Protein AF-C5MAP1-F1 (afdb_monomer)

pLDDT: mean 76.29, std 10.44, range [42.91, 92.12]

Mean predicted aligned error: 13.18 Å

Radius of gyration: 24.44 Å; Cα contacts (8 Å, |Δi|>4): 54; chains: 1; bounding box: 46×38×82 Å

Secondary structure (DSSP, 8-state):
--------THHHHHHHHHHHHHHHHHHHHTTTTHHHHTTSHHHHHHHHHHHHHHHHHHHTSTTGGGT-HHHHHHHHHHHHHHHHHHHHHHHHTTT-HHHHHHHHHHHHHHHHIIIIIHHHHHHHHHHHHHHHHHHHHHHHHHTT-

Sequence (145 aa):
MLQKKKVSFWGCRTQIALVIIHSVNFTILEGKYYSSEAAEPYFYWGIVATIAGGLIWLQAMLFFRRRWYEMFLFIHIVMAAIYFVDTWIHIDDLGTLKDQLLLSLVVILLWLMKYVISPGITLLTQITRESISMNNCKSELDDST

Solvent-accessible surface area (backbone atoms only — not comparable to full-atom values): 8113 Å² total; per-residue (Å²): 134,84,81,77,79,76,73,79,64,56,67,66,52,50,53,50,54,51,52,52,52,50,56,52,51,53,54,62,73,34,59,91,48,39,82,64,49,53,69,36,66,46,47,40,29,46,51,52,21,52,52,36,50,50,48,51,52,61,56,66,37,78,71,52,52,75,81,41,48,68,66,44,52,54,53,47,53,53,41,49,52,48,28,52,50,25,50,48,56,31,44,58,77,72,68,52,69,70,58,55,53,52,52,49,52,50,51,51,50,54,48,48,49,55,68,54,50,49,57,52,53,52,51,54,56,49,55,55,51,52,54,51,54,54,52,53,56,50,53,58,53,66,78,73,110

Organism: Candida tropicalis (strain ATCC MYA-3404 / T1) (NCBI:txid294747)

Foldseek 3Di:
DDDPPPPPCPVLVVVLVVLVVVLVVVCVVCVPVCVVVCPDLLNVLSVLLNVLSVVLVVLPPPVNCPPPVVVSVVSNVVSVVSSVVSVVSNCVVVPPPVVSVVVVVVVVVVVCCCVPVVVVVVVVVVVVVVVVVVVVVVVVVVVVD

Structure (mmCIF, N/CA/C/O backbone):
data_AF-C5MAP1-F1
#
_entry.id   AF-C5MAP1-F1
#
loop_
_atom_site.group_PDB
_atom_site.id
_atom_site.type_symbol
_atom_site.label_atom_id
_atom_site.label_alt_id
_atom_site.label_comp_id
_atom_site.label_asym_id
_atom_site.label_entity_id
_atom_site.label_seq_id
_atom_site.pdbx_PDB_ins_code
_atom_site.Cartn_x
_atom_site.Cartn_y
_atom_site.Cartn_z
_atom_site.occupancy
_atom_site.B_iso_or_equiv
_atom_site.auth_seq_id
_atom_site.auth_comp_id
_atom_site.auth_asym_id
_atom_site.auth_atom_id
_atom_site.pdbx_PDB_model_num
ATOM 1 N N . MET A 1 1 ? -13.488 22.401 23.106 1.00 42.91 1 MET A N 1
ATOM 2 C CA . MET A 1 1 ? -12.672 22.803 21.938 1.00 42.91 1 MET A CA 1
ATOM 3 C C . MET A 1 1 ? -11.785 21.624 21.551 1.00 42.91 1 MET A C 1
ATOM 5 O O . MET A 1 1 ? -10.839 21.314 22.260 1.00 42.91 1 MET A O 1
ATOM 9 N N . LEU A 1 2 ? -12.195 20.868 20.530 1.00 51.59 2 LEU A N 1
ATOM 10 C CA . LEU A 1 2 ? -11.633 19.556 20.194 1.00 51.59 2 LEU A CA 1
ATOM 11 C C . LEU A 1 2 ? -10.215 19.694 19.620 1.00 51.59 2 LEU A C 1
ATOM 13 O O . LEU A 1 2 ? -10.016 20.324 18.581 1.00 51.59 2 LEU A O 1
ATOM 17 N N . GLN A 1 3 ? -9.243 19.081 20.295 1.00 47.91 3 GLN A N 1
ATOM 18 C CA . GLN A 1 3 ? -7.865 18.933 19.834 1.00 47.91 3 GLN A CA 1
ATOM 19 C C . GLN A 1 3 ? -7.854 18.117 18.532 1.00 47.91 3 GLN A C 1
ATOM 21 O O . GLN A 1 3 ? -7.895 16.886 18.548 1.00 47.91 3 GLN A O 1
ATOM 26 N N . LYS A 1 4 ? -7.817 18.804 17.383 1.00 49.38 4 LYS A N 1
ATOM 27 C CA . LYS A 1 4 ? -7.536 18.186 16.083 1.00 49.38 4 LYS A CA 1
ATOM 28 C C . LYS A 1 4 ? -6.109 17.639 16.131 1.00 49.38 4 LYS A C 1
ATOM 30 O O . LYS A 1 4 ? -5.166 18.359 15.810 1.00 49.38 4 LYS A O 1
ATOM 35 N N . LYS A 1 5 ? -5.940 16.370 16.515 1.00 51.34 5 LYS A N 1
ATOM 36 C CA . LYS A 1 5 ? -4.699 15.628 16.262 1.00 51.34 5 LYS A CA 1
ATOM 37 C C . LYS A 1 5 ? -4.452 15.664 14.750 1.00 51.34 5 LYS A C 1
ATOM 39 O O . LYS A 1 5 ? -5.069 14.914 13.997 1.00 51.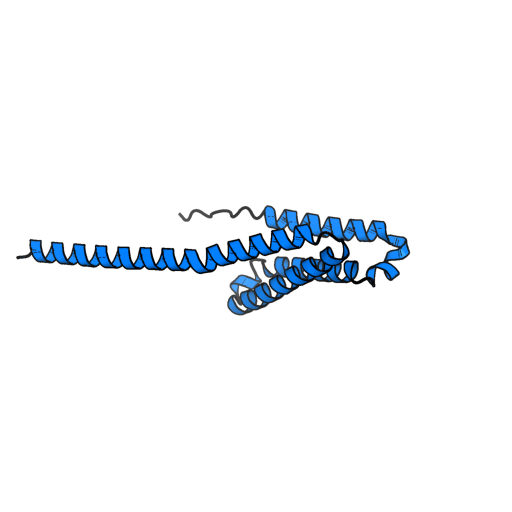34 5 LYS A O 1
ATOM 44 N N . LYS A 1 6 ? -3.584 16.572 14.291 1.00 52.16 6 LYS A N 1
ATOM 45 C CA . LYS A 1 6 ? -3.008 16.531 12.944 1.00 52.16 6 LYS A CA 1
ATOM 46 C C . LYS A 1 6 ? -2.149 15.272 12.889 1.00 52.16 6 LYS A C 1
ATOM 48 O O . LYS A 1 6 ? -0.990 15.291 13.286 1.00 52.16 6 LYS A O 1
ATOM 53 N N . VAL A 1 7 ? -2.735 14.166 12.443 1.00 58.50 7 VAL A N 1
ATOM 54 C CA . VAL A 1 7 ? -1.959 13.002 12.017 1.00 58.50 7 VAL A CA 1
ATOM 55 C C . VAL A 1 7 ? -1.028 13.485 10.908 1.00 58.50 7 VAL A C 1
ATOM 57 O O . VAL A 1 7 ? -1.471 13.983 9.873 1.00 58.50 7 VAL A O 1
ATOM 60 N N . SER A 1 8 ? 0.270 13.418 11.186 1.00 55.56 8 SER A N 1
ATOM 61 C CA . SER A 1 8 ? 1.353 13.751 10.270 1.00 55.56 8 SER A CA 1
ATOM 62 C C . SER A 1 8 ? 1.281 12.804 9.066 1.00 55.56 8 SER A C 1
ATOM 64 O O . SER A 1 8 ? 1.788 11.691 9.098 1.00 55.56 8 SER A O 1
ATOM 66 N N . PHE A 1 9 ? 0.609 13.231 7.995 1.00 61.41 9 PHE A N 1
ATOM 67 C CA . PHE A 1 9 ? 0.432 12.466 6.749 1.00 61.41 9 PHE A CA 1
ATOM 68 C C . PHE A 1 9 ? 1.728 12.384 5.910 1.00 61.41 9 PHE A C 1
ATOM 70 O O . PHE A 1 9 ? 1.689 12.109 4.715 1.00 61.41 9 PHE A O 1
ATOM 77 N N . TRP A 1 10 ? 2.885 12.688 6.502 1.00 65.44 10 TRP A N 1
ATOM 78 C CA . TRP A 1 10 ? 4.152 12.835 5.789 1.00 65.44 10 TRP A CA 1
ATOM 79 C C . TRP A 1 10 ? 4.685 11.493 5.285 1.00 65.44 10 TRP A C 1
ATOM 81 O O . TRP A 1 10 ? 5.074 11.418 4.125 1.00 65.44 10 TRP A O 1
ATOM 91 N N . GLY A 1 11 ? 4.578 10.426 6.085 1.00 67.56 11 GLY A N 1
ATOM 92 C CA . GLY A 1 11 ? 5.038 9.086 5.694 1.00 67.56 11 GLY A CA 1
ATOM 93 C C . GLY A 1 11 ? 4.343 8.530 4.444 1.00 67.56 11 GLY A C 1
ATOM 94 O O . GLY A 1 11 ? 4.984 7.951 3.575 1.00 67.56 11 GLY A O 1
ATOM 95 N N . CYS A 1 12 ? 3.038 8.773 4.286 1.00 69.25 12 CYS A N 1
ATOM 96 C CA . CYS A 1 12 ? 2.317 8.322 3.091 1.00 69.25 12 CYS A CA 1
ATOM 97 C C . CYS A 1 12 ? 2.715 9.116 1.836 1.00 69.25 12 CYS A C 1
ATOM 99 O O . CYS A 1 12 ? 2.724 8.567 0.739 1.00 69.25 12 CYS A O 1
ATOM 101 N N . ARG A 1 13 ? 3.051 10.408 1.981 1.00 72.62 13 ARG A N 1
ATOM 102 C CA . ARG A 1 13 ? 3.502 11.251 0.858 1.00 72.62 13 ARG A CA 1
ATOM 103 C C . ARG A 1 13 ? 4.896 10.850 0.390 1.00 72.62 13 ARG A C 1
ATOM 105 O O . ARG A 1 13 ? 5.130 10.793 -0.813 1.00 72.62 13 ARG A O 1
ATOM 112 N N . THR A 1 14 ? 5.799 10.563 1.328 1.00 82.12 14 THR A N 1
ATOM 113 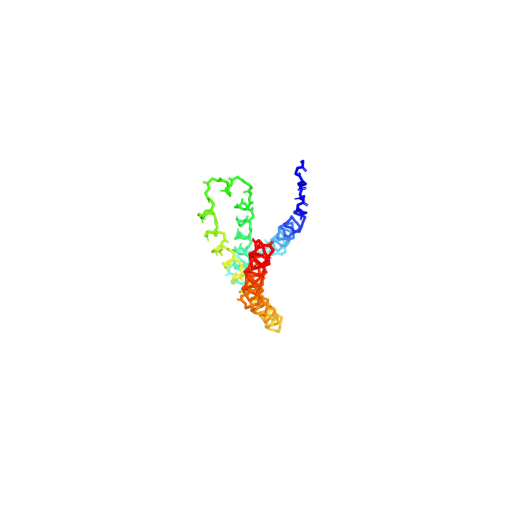C CA . THR A 1 14 ? 7.165 10.132 1.008 1.00 82.12 14 THR A CA 1
ATOM 114 C C . THR A 1 14 ? 7.170 8.780 0.314 1.00 82.12 14 THR A C 1
ATOM 116 O O . THR A 1 14 ? 7.883 8.630 -0.670 1.00 82.12 14 THR A O 1
ATOM 119 N N . GLN A 1 15 ? 6.324 7.839 0.750 1.00 80.62 15 GLN A N 1
ATOM 120 C CA . GLN A 1 15 ? 6.224 6.522 0.119 1.00 80.62 15 GLN A CA 1
ATOM 121 C C . GLN A 1 15 ? 5.859 6.628 -1.367 1.00 80.62 15 GLN A C 1
ATOM 123 O O . GLN A 1 15 ? 6.477 5.988 -2.209 1.00 80.62 15 GLN A O 1
ATOM 128 N N . ILE A 1 16 ? 4.897 7.486 -1.703 1.00 79.31 16 ILE A N 1
ATOM 129 C CA . ILE A 1 16 ? 4.435 7.656 -3.087 1.00 79.31 16 ILE A CA 1
ATOM 130 C C . ILE A 1 16 ? 5.468 8.369 -3.941 1.00 79.31 16 ILE A C 1
ATOM 132 O O . ILE A 1 16 ? 5.693 7.966 -5.076 1.00 79.31 16 ILE A O 1
ATOM 136 N N . ALA A 1 17 ? 6.118 9.400 -3.399 1.00 83.00 17 ALA A N 1
ATOM 137 C CA . ALA A 1 17 ? 7.202 10.070 -4.107 1.00 83.00 17 ALA A CA 1
ATOM 138 C C . ALA A 1 17 ? 8.315 9.074 -4.472 1.00 83.00 17 ALA A C 1
ATOM 140 O O . ALA A 1 17 ? 8.806 9.090 -5.596 1.00 83.00 17 ALA A O 1
ATOM 141 N N . LEU A 1 18 ? 8.660 8.172 -3.550 1.00 85.00 18 LEU A N 1
ATOM 142 C CA . LEU A 1 18 ? 9.701 7.167 -3.747 1.00 85.00 18 LEU A CA 1
ATOM 143 C C . LEU A 1 18 ? 9.301 6.122 -4.798 1.00 85.00 18 LEU A C 1
ATOM 145 O O . LEU A 1 18 ? 10.101 5.822 -5.677 1.00 85.00 18 LEU A O 1
ATOM 149 N N . VAL A 1 19 ? 8.052 5.644 -4.761 1.00 82.75 19 VAL A N 1
ATOM 150 C CA . VAL A 1 19 ? 7.509 4.715 -5.768 1.00 82.75 19 VAL A CA 1
ATOM 151 C C . VAL A 1 19 ? 7.484 5.354 -7.161 1.00 82.75 19 VAL A C 1
ATOM 153 O O . VAL A 1 19 ? 7.941 4.738 -8.115 1.00 82.75 19 VAL A O 1
ATOM 156 N N . ILE A 1 20 ? 7.044 6.612 -7.287 1.00 82.56 20 ILE A N 1
ATOM 157 C CA . ILE A 1 20 ? 7.036 7.325 -8.578 1.00 82.56 20 ILE A CA 1
ATOM 158 C C . ILE A 1 20 ? 8.458 7.485 -9.123 1.00 82.56 20 ILE A C 1
ATOM 160 O O . ILE A 1 20 ? 8.704 7.207 -10.295 1.00 82.56 20 ILE A O 1
ATOM 164 N N . ILE A 1 21 ? 9.402 7.921 -8.282 1.00 85.69 21 ILE A N 1
ATOM 165 C CA . ILE A 1 21 ? 10.805 8.083 -8.685 1.00 85.69 21 ILE A CA 1
ATOM 166 C C . ILE A 1 21 ? 11.396 6.736 -9.112 1.00 85.69 21 ILE A C 1
ATOM 168 O O . ILE A 1 21 ? 12.096 6.679 -10.120 1.00 85.69 21 ILE A O 1
ATOM 172 N N . HIS A 1 22 ? 11.083 5.655 -8.396 1.00 84.62 22 HIS A N 1
ATOM 173 C CA . HIS A 1 22 ? 11.515 4.304 -8.741 1.00 84.62 22 HIS A CA 1
ATOM 174 C C . HIS A 1 22 ? 10.988 3.869 -10.118 1.00 84.62 22 HIS A C 1
ATOM 176 O O . HIS A 1 22 ? 11.782 3.458 -10.965 1.00 84.62 22 HIS A O 1
ATOM 182 N N . SER A 1 23 ? 9.690 4.053 -10.390 1.00 80.25 23 SER A N 1
ATOM 183 C CA . SER A 1 23 ? 9.096 3.728 -11.695 1.00 80.25 23 SER A CA 1
ATOM 184 C C . SER A 1 23 ? 9.696 4.554 -12.838 1.00 80.25 23 SER A C 1
ATOM 186 O O . SER A 1 23 ? 9.968 4.022 -13.915 1.00 80.25 23 SER A O 1
ATOM 188 N N . VAL A 1 24 ? 9.937 5.852 -12.621 1.00 81.81 24 VAL A N 1
ATOM 189 C CA . VAL A 1 24 ? 10.546 6.733 -13.634 1.00 81.81 24 VAL A CA 1
ATOM 190 C C . VAL A 1 24 ? 12.001 6.343 -13.898 1.00 81.81 24 VAL A C 1
ATOM 192 O O . VAL A 1 24 ? 12.408 6.284 -15.055 1.00 81.81 24 VAL A O 1
ATOM 195 N N . ASN A 1 25 ? 12.774 6.035 -12.855 1.00 81.75 25 ASN A N 1
ATOM 196 C CA . ASN A 1 25 ? 14.177 5.650 -12.993 1.00 81.75 25 ASN A CA 1
ATOM 197 C C . ASN A 1 25 ? 14.334 4.357 -13.805 1.00 81.75 25 ASN A C 1
ATOM 199 O O . ASN A 1 25 ? 15.149 4.316 -14.721 1.00 81.75 25 ASN A O 1
ATOM 203 N N . PHE A 1 26 ? 13.504 3.344 -13.535 1.00 71.38 26 PHE A N 1
ATOM 204 C CA . PHE A 1 26 ? 13.482 2.105 -14.322 1.00 71.38 26 PHE A CA 1
ATOM 205 C C . PHE A 1 26 ? 13.014 2.327 -15.765 1.00 71.38 26 PHE A C 1
ATOM 207 O O . PHE A 1 26 ? 13.571 1.750 -16.690 1.00 71.38 26 PHE A O 1
ATOM 214 N N . THR A 1 27 ? 12.057 3.231 -15.991 1.00 73.00 27 THR A N 1
ATOM 215 C CA . THR A 1 27 ? 11.619 3.584 -17.355 1.00 73.00 27 THR A CA 1
ATOM 216 C C . THR A 1 27 ? 12.734 4.260 -18.167 1.00 73.00 27 THR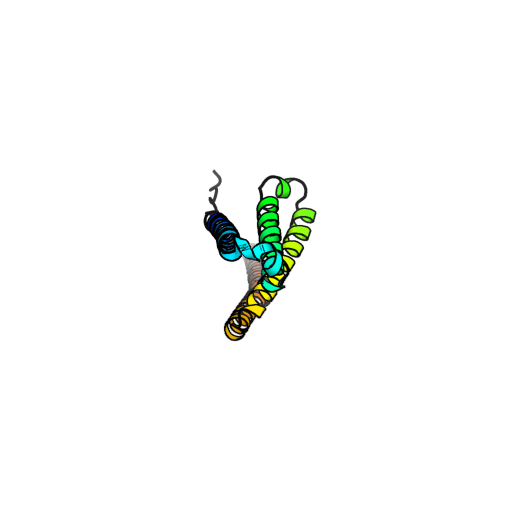 A C 1
ATOM 218 O O . THR A 1 27 ? 12.829 4.056 -19.375 1.00 73.00 27 THR A O 1
ATOM 221 N N . ILE A 1 28 ? 13.591 5.060 -17.521 1.00 77.31 28 ILE A N 1
ATOM 222 C CA . ILE A 1 28 ? 14.733 5.722 -18.172 1.00 77.31 28 ILE A CA 1
ATOM 223 C C . ILE A 1 28 ? 15.899 4.746 -18.384 1.00 77.31 28 ILE A C 1
ATOM 225 O O . ILE A 1 28 ? 16.511 4.773 -19.452 1.00 77.31 28 ILE A O 1
ATOM 229 N N . LEU A 1 29 ? 16.197 3.896 -17.394 1.00 73.88 29 LEU A N 1
ATOM 230 C CA . LEU A 1 29 ? 17.254 2.880 -17.465 1.00 73.88 29 LEU A CA 1
ATOM 231 C C . LEU A 1 29 ? 16.999 1.878 -18.592 1.00 73.88 29 LEU A C 1
ATOM 233 O O . LEU A 1 29 ? 17.870 1.698 -19.443 1.00 73.88 29 LEU A O 1
ATOM 237 N N . GLU A 1 30 ? 15.784 1.336 -18.671 1.00 67.12 30 GLU A N 1
ATOM 238 C CA . GLU A 1 30 ? 15.449 0.327 -19.678 1.00 67.12 30 GLU A CA 1
ATOM 239 C C . GLU A 1 30 ? 15.084 0.912 -21.041 1.00 67.12 30 GLU A C 1
ATOM 241 O O . GLU A 1 30 ? 14.741 0.172 -21.953 1.00 67.12 30 GLU A O 1
ATOM 246 N N . GLY A 1 31 ? 15.184 2.228 -21.251 1.00 65.50 31 GLY A N 1
ATOM 247 C CA . GLY A 1 31 ? 14.548 2.953 -22.361 1.00 65.50 31 GLY A CA 1
ATOM 248 C C . GLY A 1 31 ? 14.676 2.369 -23.783 1.00 65.50 31 GLY A C 1
ATOM 249 O O . GLY A 1 31 ? 13.796 2.615 -24.604 1.00 65.50 31 GLY A O 1
ATOM 250 N N . LYS A 1 32 ? 15.718 1.588 -24.108 1.00 62.78 32 LYS A N 1
ATOM 251 C CA . LYS A 1 32 ? 15.857 0.901 -25.415 1.00 62.78 32 LYS A CA 1
ATOM 252 C C . LYS A 1 32 ? 15.345 -0.549 -25.437 1.00 62.78 32 LYS A C 1
ATOM 254 O O . LYS A 1 32 ? 14.988 -1.024 -26.510 1.00 62.78 32 LYS A O 1
ATOM 259 N N . TYR A 1 33 ? 15.295 -1.219 -24.288 1.00 63.03 33 TYR A N 1
ATOM 260 C CA . TYR A 1 33 ? 14.825 -2.600 -24.100 1.00 63.03 33 TYR A CA 1
ATOM 261 C C . TYR A 1 33 ? 13.513 -2.672 -23.305 1.00 63.03 33 TYR A C 1
ATOM 263 O O . TYR A 1 33 ? 12.998 -3.753 -23.045 1.00 63.03 33 TYR A O 1
ATOM 271 N N . TYR A 1 34 ? 12.912 -1.521 -22.992 1.00 62.44 34 TYR A N 1
ATOM 272 C CA . TYR A 1 34 ? 11.723 -1.382 -22.155 1.00 62.44 34 TYR A CA 1
ATOM 273 C C . TYR A 1 34 ? 10.586 -2.296 -22.607 1.00 62.44 34 TYR A C 1
ATOM 275 O O . TYR A 1 34 ? 9.932 -2.927 -21.792 1.00 62.44 34 TYR A O 1
ATOM 283 N N . SER A 1 35 ? 10.362 -2.419 -23.915 1.00 63.03 35 SER A N 1
ATOM 284 C CA . SER A 1 35 ? 9.317 -3.290 -24.456 1.00 63.03 35 SER A CA 1
ATOM 285 C C . SER A 1 35 ? 9.591 -4.787 -24.282 1.00 63.03 35 SER A C 1
ATOM 287 O O . SER A 1 35 ? 8.632 -5.550 -24.236 1.00 63.03 35 SER A O 1
ATOM 289 N N . SER A 1 36 ? 10.857 -5.221 -24.228 1.00 63.47 36 SER A N 1
ATOM 290 C CA . SER A 1 36 ? 11.196 -6.629 -23.968 1.00 63.47 36 SER A CA 1
ATOM 291 C C . SER A 1 36 ? 11.272 -6.921 -22.475 1.00 63.47 36 SER A C 1
ATOM 293 O O . SER A 1 36 ? 10.797 -7.960 -22.042 1.00 63.47 36 SER A O 1
ATOM 295 N N . GLU A 1 37 ? 11.799 -5.989 -21.684 1.00 64.31 37 GLU A N 1
ATOM 296 C CA . GLU A 1 37 ? 11.947 -6.158 -20.236 1.00 64.31 37 GLU A CA 1
ATOM 297 C C . GLU A 1 37 ? 10.641 -5.944 -19.470 1.00 64.31 37 GLU A C 1
ATOM 299 O O . GLU A 1 37 ? 10.401 -6.604 -18.468 1.00 64.31 37 GLU A O 1
ATOM 304 N N . ALA A 1 38 ? 9.721 -5.116 -19.975 1.00 64.12 38 ALA A N 1
ATOM 305 C CA . ALA A 1 38 ? 8.385 -4.989 -19.393 1.00 64.12 38 ALA A CA 1
ATOM 306 C C . ALA A 1 38 ? 7.523 -6.256 -19.543 1.00 64.12 38 ALA A C 1
ATOM 308 O O . ALA A 1 38 ? 6.465 -6.345 -18.917 1.00 64.12 38 ALA A O 1
ATOM 309 N N . ALA A 1 39 ? 7.946 -7.215 -20.375 1.00 66.19 39 ALA A N 1
ATOM 310 C CA . ALA A 1 39 ? 7.313 -8.526 -20.488 1.00 66.19 39 ALA A CA 1
ATOM 311 C C . ALA A 1 39 ? 7.857 -9.537 -19.464 1.00 66.19 39 ALA A C 1
ATOM 313 O O . ALA A 1 39 ? 7.244 -10.588 -19.274 1.00 66.19 39 ALA A O 1
ATOM 314 N N . GLU A 1 40 ? 8.974 -9.227 -18.802 1.00 73.88 40 GLU A N 1
ATOM 315 C CA . GLU A 1 40 ? 9.527 -10.074 -17.754 1.00 73.88 40 GLU A CA 1
ATOM 316 C C . GLU A 1 40 ? 8.674 -9.972 -16.478 1.00 73.88 40 GLU A C 1
ATOM 318 O O . GLU A 1 40 ? 8.170 -8.891 -16.136 1.00 73.88 40 GLU A O 1
ATOM 323 N N . PRO A 1 41 ? 8.497 -11.089 -15.748 1.00 71.94 41 PRO A N 1
ATOM 324 C CA . PRO A 1 41 ? 7.615 -11.146 -14.590 1.00 71.94 41 PRO A CA 1
ATOM 325 C C . PRO A 1 41 ? 7.999 -10.107 -13.529 1.00 71.94 41 PRO A C 1
ATOM 327 O O . PRO A 1 41 ? 7.118 -9.378 -13.071 1.00 71.94 41 PRO A O 1
ATOM 330 N N . TYR A 1 42 ? 9.287 -9.9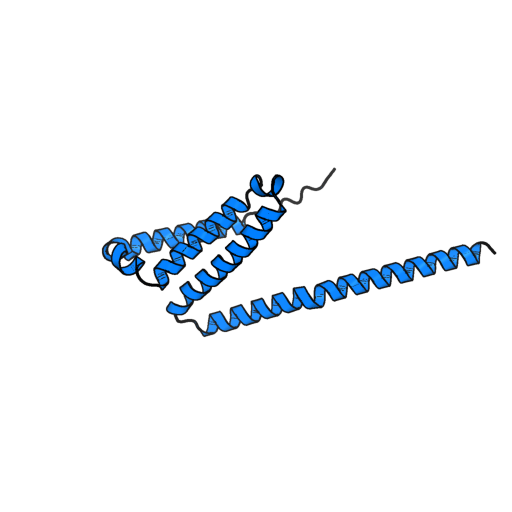45 -13.205 1.00 70.06 42 TYR A N 1
ATOM 331 C CA . TYR A 1 42 ? 9.734 -8.957 -12.215 1.00 70.06 42 TYR A CA 1
ATOM 332 C C . TYR A 1 42 ? 9.250 -7.534 -12.538 1.00 70.06 42 TYR A C 1
ATOM 334 O O . TYR A 1 42 ? 8.774 -6.824 -11.650 1.00 70.06 42 TYR A O 1
ATOM 342 N N . PHE A 1 43 ? 9.304 -7.107 -13.801 1.00 73.50 43 PHE A N 1
ATOM 343 C CA . PHE A 1 43 ? 8.917 -5.753 -14.196 1.00 73.50 43 PHE A CA 1
ATOM 344 C C . PHE A 1 43 ? 7.393 -5.596 -14.230 1.00 73.50 43 PHE A C 1
ATOM 346 O O . PHE A 1 43 ? 6.851 -4.595 -13.750 1.00 73.50 43 PHE A O 1
ATOM 353 N N . TYR A 1 44 ? 6.689 -6.618 -14.726 1.00 78.00 44 TYR A N 1
ATOM 354 C CA . TYR A 1 44 ? 5.229 -6.649 -14.779 1.00 78.00 44 TYR A CA 1
ATOM 355 C C . TYR A 1 44 ? 4.602 -6.543 -13.382 1.00 78.00 44 TYR A C 1
ATOM 357 O O . TYR A 1 44 ? 3.770 -5.662 -13.140 1.00 78.00 44 TYR A O 1
ATOM 365 N N . TRP A 1 45 ? 5.045 -7.371 -12.432 1.00 81.25 45 TRP A N 1
ATOM 366 C CA . TRP A 1 45 ? 4.545 -7.344 -11.053 1.00 81.25 45 TRP A CA 1
ATOM 367 C C . TRP A 1 45 ? 4.870 -6.017 -10.346 1.00 81.25 45 TRP A C 1
ATOM 369 O O . TRP A 1 45 ? 4.044 -5.509 -9.586 1.00 81.25 45 TRP A O 1
ATOM 379 N N . GLY A 1 46 ? 6.002 -5.380 -10.670 1.00 78.69 46 GLY A N 1
ATOM 380 C CA . GLY A 1 46 ? 6.346 -4.043 -10.165 1.00 78.69 46 GLY A CA 1
ATOM 381 C C . GLY A 1 46 ? 5.402 -2.933 -10.654 1.00 78.69 46 GLY A C 1
ATOM 382 O O . GLY A 1 46 ? 5.038 -2.028 -9.889 1.00 78.69 46 GLY A O 1
ATOM 383 N N . ILE A 1 47 ? 4.942 -3.011 -11.909 1.00 81.62 47 ILE A N 1
ATOM 384 C CA . ILE A 1 47 ? 3.944 -2.083 -12.467 1.00 81.62 47 ILE A CA 1
ATOM 385 C C . ILE A 1 47 ? 2.588 -2.284 -11.782 1.00 81.62 47 ILE A C 1
ATOM 387 O O . ILE A 1 47 ? 1.966 -1.305 -11.356 1.00 81.62 47 ILE A O 1
ATOM 391 N N . VAL A 1 48 ? 2.143 -3.537 -11.638 1.00 85.19 48 VAL A N 1
ATOM 392 C CA . VAL A 1 48 ? 0.866 -3.865 -10.980 1.00 85.19 48 VAL A CA 1
ATOM 393 C C . VAL A 1 48 ? 0.879 -3.393 -9.521 1.00 85.19 48 VAL A C 1
ATOM 395 O O . VAL A 1 48 ? -0.047 -2.685 -9.110 1.00 85.19 48 VAL A O 1
ATOM 398 N N . ALA A 1 49 ? 1.972 -3.638 -8.786 1.00 85.56 49 ALA A N 1
ATOM 399 C CA . ALA A 1 49 ? 2.161 -3.136 -7.425 1.00 85.56 49 ALA A CA 1
ATOM 400 C C . ALA A 1 49 ? 2.072 -1.602 -7.366 1.00 85.56 49 ALA A C 1
ATOM 402 O O . ALA A 1 49 ? 1.364 -1.037 -6.530 1.00 85.56 49 ALA A O 1
ATOM 403 N N . THR A 1 50 ? 2.736 -0.897 -8.284 1.00 86.31 50 THR A N 1
ATOM 404 C CA . THR A 1 50 ? 2.707 0.574 -8.330 1.00 86.31 50 THR A CA 1
ATOM 405 C C . THR A 1 50 ? 1.291 1.113 -8.552 1.00 86.31 50 THR A C 1
ATOM 407 O O . THR A 1 50 ? 0.859 2.045 -7.862 1.00 86.31 50 THR A O 1
ATOM 410 N N . ILE A 1 51 ? 0.537 0.510 -9.475 1.00 86.50 51 ILE A N 1
ATOM 411 C CA . ILE A 1 51 ? -0.849 0.896 -9.773 1.00 86.50 51 ILE A CA 1
ATOM 412 C C . ILE A 1 51 ? -1.760 0.609 -8.572 1.00 86.50 51 ILE A C 1
ATOM 414 O O . ILE A 1 51 ? -2.536 1.484 -8.171 1.00 86.50 51 ILE A O 1
ATOM 418 N N . ALA A 1 52 ? -1.637 -0.571 -7.956 1.00 87.12 52 ALA A N 1
ATOM 419 C CA . ALA A 1 52 ? -2.398 -0.946 -6.767 1.00 87.12 52 ALA A CA 1
ATOM 420 C C . ALA A 1 52 ? -2.122 0.016 -5.597 1.00 87.12 52 ALA A C 1
ATOM 422 O O . ALA A 1 52 ? -3.061 0.540 -4.992 1.00 87.12 52 ALA A O 1
ATOM 423 N N . GLY A 1 53 ? -0.853 0.341 -5.335 1.00 83.69 53 GLY A N 1
ATOM 424 C CA . GLY A 1 53 ? -0.446 1.296 -4.300 1.00 83.69 53 GLY A CA 1
ATOM 425 C C . GLY A 1 53 ? -0.970 2.713 -4.552 1.00 83.69 53 GLY A C 1
ATOM 426 O O . GLY A 1 53 ? -1.470 3.374 -3.634 1.00 83.69 53 GLY A O 1
ATOM 427 N N . GL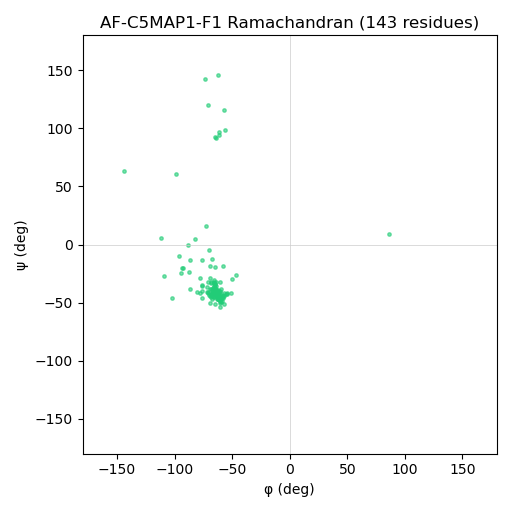Y A 1 54 ? -0.932 3.167 -5.808 1.00 84.62 54 GLY A N 1
ATOM 428 C CA . GLY A 1 54 ? -1.504 4.449 -6.223 1.00 84.62 54 GLY A CA 1
ATOM 429 C C . GLY A 1 54 ? -3.021 4.511 -6.025 1.00 84.62 54 GLY A C 1
ATOM 430 O O . GLY A 1 54 ? -3.543 5.489 -5.484 1.00 84.62 54 GLY A O 1
ATOM 431 N N . LEU A 1 55 ? -3.738 3.446 -6.385 1.00 85.31 55 LEU A N 1
ATOM 432 C CA . LEU A 1 55 ? -5.185 3.345 -6.197 1.00 85.31 55 LEU A CA 1
ATOM 433 C C . LEU A 1 55 ? -5.578 3.297 -4.715 1.00 85.31 55 LEU A C 1
ATOM 435 O O . LEU A 1 55 ? -6.516 3.992 -4.328 1.00 85.31 55 LEU A O 1
ATOM 439 N N . ILE A 1 56 ? -4.847 2.560 -3.870 1.00 85.62 56 ILE A N 1
ATOM 440 C CA . ILE A 1 56 ? -5.032 2.561 -2.405 1.00 85.62 56 ILE A CA 1
ATOM 441 C C . ILE A 1 56 ? -4.933 3.989 -1.861 1.00 85.62 56 ILE A C 1
ATOM 443 O O . ILE A 1 56 ? -5.745 4.399 -1.025 1.00 85.62 56 ILE A O 1
ATOM 447 N N . TRP A 1 57 ? -3.971 4.774 -2.352 1.00 82.31 57 TRP A N 1
ATOM 448 C CA . TRP A 1 57 ? -3.807 6.164 -1.939 1.00 82.31 57 TRP A CA 1
ATOM 449 C C . TRP A 1 57 ? -4.930 7.084 -2.425 1.00 82.31 57 TRP A C 1
ATOM 451 O O . TRP A 1 57 ? -5.449 7.881 -1.636 1.00 82.31 57 TRP A O 1
ATOM 461 N N . LEU A 1 58 ? -5.340 6.959 -3.690 1.00 81.62 58 LEU A N 1
ATOM 462 C CA . LEU A 1 58 ? -6.478 7.703 -4.238 1.00 81.62 58 LEU A CA 1
ATOM 463 C C . LEU A 1 58 ? -7.761 7.387 -3.461 1.00 81.62 58 LEU A C 1
ATOM 465 O O . LEU A 1 58 ? -8.496 8.290 -3.057 1.00 81.62 58 LEU A O 1
ATOM 469 N N . GLN A 1 59 ? -7.993 6.109 -3.171 1.00 77.00 59 GLN A N 1
ATOM 470 C CA . GLN A 1 59 ? -9.145 5.654 -2.406 1.00 77.00 59 GLN A CA 1
ATOM 471 C C . GLN A 1 59 ? -9.102 6.160 -0.954 1.00 77.00 59 GLN A C 1
ATOM 473 O O . GLN A 1 59 ? -10.139 6.473 -0.366 1.00 77.00 59 GLN A O 1
ATOM 478 N N . ALA A 1 60 ? -7.905 6.301 -0.374 1.00 73.75 60 ALA A N 1
ATOM 479 C CA . ALA A 1 60 ? -7.704 6.841 0.966 1.00 73.75 60 ALA A CA 1
ATOM 480 C C . ALA A 1 60 ? -7.995 8.353 1.074 1.00 73.75 60 ALA A C 1
ATOM 482 O O . ALA A 1 60 ? -7.995 8.897 2.187 1.00 73.75 60 ALA A O 1
ATOM 483 N N . MET A 1 61 ? -8.293 9.062 -0.019 1.00 76.25 61 MET A N 1
ATOM 484 C CA . MET A 1 61 ? -8.734 10.456 0.060 1.00 76.25 61 MET A CA 1
ATOM 485 C C . MET A 1 61 ? -10.059 10.585 0.824 1.00 76.25 61 MET A C 1
ATOM 487 O O . MET A 1 61 ? -10.934 9.721 0.795 1.00 76.25 61 MET A O 1
ATOM 491 N N . LEU A 1 62 ? -10.203 11.694 1.559 1.00 64.44 62 LEU A N 1
ATOM 492 C CA . LEU A 1 62 ? -11.311 11.938 2.499 1.00 64.44 62 LEU A CA 1
ATOM 493 C C . LEU A 1 62 ? -12.707 11.879 1.855 1.00 64.44 62 LEU A C 1
ATOM 495 O O . LEU A 1 62 ? -13.697 11.728 2.566 1.00 64.44 62 LEU A O 1
ATOM 499 N N . PHE A 1 63 ? -12.786 11.994 0.530 1.00 62.91 63 PHE A N 1
ATOM 500 C CA . PHE A 1 63 ? -14.033 12.019 -0.223 1.00 62.91 63 PHE A CA 1
ATOM 501 C C . PHE A 1 63 ? -14.755 10.660 -0.229 1.00 62.91 63 PHE A C 1
ATOM 503 O O . PHE A 1 63 ? -15.928 10.590 0.139 1.00 62.91 63 PHE A O 1
ATOM 510 N N . PHE A 1 64 ? -14.057 9.565 -0.555 1.00 61.38 64 PHE A N 1
ATOM 511 C CA . PHE A 1 64 ? -14.676 8.237 -0.690 1.00 61.38 64 PHE A CA 1
ATOM 512 C C . PHE A 1 64 ? -15.087 7.626 0.654 1.00 61.38 64 PHE A C 1
ATOM 514 O O . PHE A 1 64 ? -16.166 7.042 0.778 1.00 61.38 64 PHE A O 1
ATOM 521 N N . ARG A 1 65 ? -14.285 7.849 1.701 1.00 70.00 65 ARG A N 1
ATOM 522 C CA . ARG A 1 65 ? -14.514 7.279 3.042 1.00 70.00 65 ARG A CA 1
ATOM 523 C C . ARG A 1 65 ? -15.779 7.780 3.737 1.00 70.00 65 ARG A C 1
ATOM 525 O O . ARG A 1 65 ? -16.245 7.154 4.681 1.00 70.00 65 ARG A O 1
ATOM 532 N N . ARG A 1 66 ? -16.324 8.918 3.304 1.00 69.69 66 ARG A N 1
ATOM 533 C CA . ARG A 1 66 ? -17.411 9.612 4.008 1.00 69.69 66 ARG A CA 1
ATOM 534 C C . ARG A 1 66 ? -18.807 9.230 3.516 1.00 69.69 66 ARG A C 1
ATOM 536 O O . ARG A 1 66 ? -19.776 9.458 4.229 1.00 69.69 66 ARG A O 1
ATOM 543 N N . ARG A 1 67 ? -18.911 8.683 2.301 1.00 72.56 67 ARG A N 1
ATOM 544 C CA . ARG A 1 67 ? -20.191 8.371 1.645 1.00 72.56 67 ARG A CA 1
ATOM 545 C C . ARG A 1 67 ? -20.464 6.861 1.565 1.00 72.56 67 ARG A C 1
ATOM 547 O O . ARG A 1 67 ? -21.629 6.490 1.570 1.00 72.56 67 ARG A O 1
ATOM 554 N N . TRP A 1 68 ? -19.417 6.024 1.542 1.00 77.12 68 TRP A N 1
ATOM 555 C CA . TRP A 1 68 ? -19.506 4.564 1.362 1.00 77.12 68 TRP A CA 1
ATOM 556 C C . TRP A 1 68 ? -18.4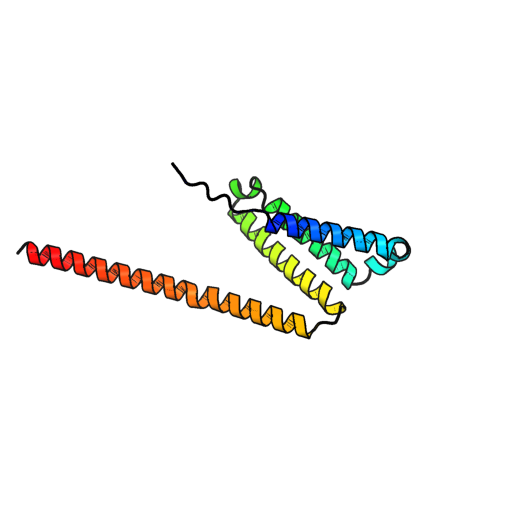48 3.825 2.198 1.00 77.12 68 TRP A C 1
ATOM 558 O O . TRP A 1 68 ? -17.538 3.202 1.655 1.00 77.12 68 TRP A O 1
ATOM 568 N N . TYR A 1 69 ? -18.522 3.940 3.527 1.00 78.25 69 TYR A N 1
ATOM 569 C CA . TYR A 1 69 ? -17.463 3.459 4.425 1.00 78.25 69 TYR A CA 1
ATOM 570 C C . TYR A 1 69 ? -17.197 1.945 4.319 1.00 78.25 69 TYR A C 1
ATOM 572 O O . TYR A 1 69 ? -16.043 1.537 4.215 1.00 78.25 69 TYR A O 1
ATOM 580 N N . GLU A 1 70 ? -18.245 1.119 4.295 1.00 79.75 70 GLU A N 1
ATOM 581 C CA . GLU A 1 70 ? -18.114 -0.347 4.272 1.00 79.75 70 GLU A CA 1
ATOM 582 C C . GLU A 1 70 ? -17.532 -0.859 2.946 1.00 79.75 70 GLU A C 1
ATOM 584 O O . GLU A 1 70 ? -16.575 -1.633 2.943 1.00 79.75 70 GLU A O 1
ATOM 589 N N . MET A 1 71 ? -18.031 -0.347 1.814 1.00 80.69 71 MET A N 1
ATOM 590 C CA . MET A 1 71 ? -17.506 -0.679 0.482 1.00 80.69 71 MET A CA 1
ATOM 591 C C . MET A 1 71 ? -16.067 -0.192 0.292 1.00 80.69 71 MET A C 1
ATOM 593 O O . MET A 1 71 ? -15.246 -0.894 -0.296 1.00 80.69 71 MET A O 1
ATOM 597 N N . PHE A 1 72 ? -15.743 0.997 0.817 1.00 81.50 72 PHE A N 1
ATOM 598 C CA . PHE A 1 72 ? -14.375 1.506 0.842 1.00 81.50 72 PHE A CA 1
ATOM 599 C C . PHE A 1 72 ? -13.446 0.529 1.564 1.00 81.50 72 PHE A C 1
ATOM 601 O O . PHE A 1 72 ? -12.415 0.157 1.010 1.00 81.50 72 PHE A O 1
ATOM 608 N N . LEU A 1 73 ? -13.821 0.106 2.775 1.00 82.25 73 LEU A N 1
ATOM 609 C CA . LEU A 1 73 ? -12.985 -0.742 3.617 1.00 82.25 73 LEU A CA 1
ATOM 610 C C . LEU A 1 73 ? -12.719 -2.101 2.961 1.00 82.25 73 LEU A C 1
ATOM 612 O O . LEU A 1 73 ? -11.576 -2.553 2.955 1.00 82.25 73 LEU A O 1
ATOM 616 N N . PHE A 1 74 ? -13.747 -2.715 2.372 1.00 84.94 74 PHE A N 1
ATOM 617 C CA . PHE A 1 74 ? -13.612 -3.998 1.685 1.00 84.94 74 PHE A CA 1
ATOM 618 C C . PHE A 1 74 ? -12.625 -3.916 0.515 1.00 84.94 74 PHE A C 1
ATOM 620 O O . PHE A 1 74 ? -11.637 -4.648 0.480 1.00 84.94 74 PHE A O 1
ATOM 627 N N . ILE A 1 75 ? -12.840 -2.965 -0.400 1.00 85.94 75 ILE A N 1
ATOM 628 C CA . ILE A 1 75 ? -11.970 -2.777 -1.569 1.00 85.94 75 ILE A CA 1
ATOM 629 C C . ILE A 1 75 ? -10.546 -2.417 -1.124 1.00 85.94 75 ILE A C 1
ATOM 631 O O . ILE A 1 75 ? -9.583 -2.929 -1.685 1.00 85.94 75 ILE A O 1
ATOM 635 N N . HIS A 1 76 ? -10.399 -1.588 -0.088 1.00 86.50 76 HIS A N 1
ATOM 636 C CA . HIS A 1 76 ? -9.094 -1.170 0.418 1.00 86.50 76 HIS A CA 1
ATOM 637 C C . HIS A 1 76 ? -8.271 -2.347 0.955 1.00 86.50 76 HIS A C 1
ATOM 639 O O . HIS A 1 76 ? -7.076 -2.431 0.683 1.00 86.50 76 HIS A O 1
ATOM 645 N N . ILE A 1 77 ? -8.900 -3.270 1.690 1.00 84.81 77 ILE A N 1
ATOM 646 C CA . ILE A 1 77 ? -8.233 -4.466 2.223 1.00 84.81 77 ILE A CA 1
ATOM 647 C C . ILE A 1 77 ? -7.832 -5.415 1.090 1.00 84.81 77 ILE A C 1
ATOM 649 O O . ILE A 1 77 ? -6.711 -5.918 1.096 1.00 84.81 77 ILE A O 1
ATOM 653 N N . VAL A 1 78 ? -8.710 -5.628 0.105 1.00 88.69 78 VAL A N 1
ATOM 654 C CA . VAL A 1 78 ? -8.414 -6.483 -1.059 1.00 88.69 78 VAL A CA 1
ATOM 655 C C . VAL A 1 78 ? -7.242 -5.916 -1.862 1.00 88.69 78 VAL A C 1
ATOM 657 O O . VAL A 1 78 ? -6.294 -6.632 -2.166 1.00 88.69 78 VAL A O 1
ATOM 660 N N . MET A 1 79 ? -7.264 -4.614 -2.143 1.00 84.00 79 MET A N 1
ATOM 661 C CA . MET A 1 79 ? -6.191 -3.926 -2.861 1.00 84.00 79 MET A CA 1
ATOM 662 C C . MET A 1 79 ? -4.874 -3.957 -2.086 1.00 84.00 79 MET A C 1
ATOM 664 O O . MET A 1 79 ? -3.820 -4.157 -2.680 1.00 84.00 79 MET A O 1
ATOM 668 N N . ALA A 1 80 ? -4.924 -3.790 -0.761 1.00 85.56 80 ALA A N 1
ATOM 669 C CA . ALA A 1 80 ? -3.744 -3.908 0.085 1.00 85.56 80 ALA A CA 1
ATOM 670 C C . ALA A 1 80 ? -3.158 -5.325 0.037 1.00 85.56 80 ALA A C 1
ATOM 672 O O . ALA A 1 80 ? -1.944 -5.464 -0.065 1.00 85.56 80 ALA A O 1
ATOM 673 N N . ALA A 1 81 ? -3.997 -6.365 0.062 1.00 86.19 81 ALA A N 1
ATOM 674 C CA . ALA A 1 81 ? -3.536 -7.744 -0.074 1.00 86.19 81 ALA A CA 1
ATOM 675 C C . ALA A 1 81 ? -2.842 -7.978 -1.425 1.00 86.19 81 ALA A C 1
ATOM 677 O O . ALA A 1 81 ? -1.746 -8.530 -1.446 1.00 86.19 81 ALA A O 1
ATOM 678 N N . ILE A 1 82 ? -3.434 -7.492 -2.521 1.00 85.75 82 ILE A N 1
ATOM 679 C CA . ILE A 1 82 ? -2.842 -7.564 -3.866 1.00 85.75 82 ILE A CA 1
ATOM 680 C C . ILE A 1 82 ? -1.494 -6.833 -3.899 1.00 85.75 82 ILE A C 1
ATOM 682 O O . ILE A 1 82 ? -0.494 -7.440 -4.251 1.00 85.75 82 ILE A O 1
ATOM 686 N N . TYR A 1 83 ? -1.426 -5.597 -3.391 1.00 84.25 83 TYR A N 1
ATOM 687 C CA . TYR A 1 83 ? -0.180 -4.828 -3.303 1.00 84.25 83 TYR A CA 1
ATOM 688 C C . TYR A 1 83 ? 0.937 -5.579 -2.560 1.00 84.25 83 TYR A C 1
ATOM 690 O O . TYR A 1 83 ? 2.094 -5.555 -2.982 1.00 84.25 83 TYR A O 1
ATOM 698 N N . PHE A 1 84 ? 0.605 -6.258 -1.457 1.00 82.25 84 PHE A N 1
ATOM 699 C CA . PHE A 1 84 ? 1.568 -7.072 -0.713 1.00 82.25 84 PHE A CA 1
ATOM 700 C C . PHE A 1 84 ? 2.028 -8.302 -1.502 1.00 82.25 84 PHE A C 1
ATOM 702 O O . PHE A 1 84 ? 3.222 -8.592 -1.494 1.00 82.25 84 PHE A O 1
ATOM 709 N N . VAL A 1 85 ? 1.114 -9.000 -2.181 1.00 85.94 85 VAL A N 1
ATOM 710 C CA . VAL A 1 85 ? 1.443 -10.166 -3.018 1.00 85.94 85 VAL A CA 1
ATOM 711 C C . VAL A 1 85 ? 2.292 -9.753 -4.222 1.00 85.94 85 VAL A C 1
ATOM 713 O O . VAL A 1 85 ? 3.317 -10.376 -4.473 1.00 85.94 85 VAL A O 1
ATOM 716 N N . ASP A 1 86 ? 1.940 -8.669 -4.910 1.00 82.88 86 ASP A N 1
ATOM 717 C CA . ASP A 1 86 ? 2.699 -8.173 -6.062 1.00 82.88 86 ASP A CA 1
ATOM 718 C C . ASP A 1 86 ? 4.111 -7.742 -5.652 1.00 82.88 86 ASP A C 1
ATOM 720 O O . ASP A 1 86 ? 5.082 -8.073 -6.326 1.00 82.88 86 ASP A O 1
ATOM 724 N N . THR A 1 87 ? 4.249 -7.057 -4.509 1.00 80.12 87 THR A N 1
ATOM 725 C CA . THR A 1 87 ? 5.567 -6.675 -3.968 1.00 80.12 87 THR A CA 1
ATOM 726 C C . THR A 1 87 ? 6.387 -7.909 -3.581 1.00 80.12 87 THR A C 1
ATOM 728 O O . THR A 1 87 ? 7.607 -7.903 -3.722 1.00 80.12 87 THR A O 1
ATOM 731 N N . TRP A 1 88 ? 5.731 -8.971 -3.105 1.00 76.75 88 TRP A N 1
ATOM 732 C CA . TRP A 1 88 ? 6.387 -10.234 -2.776 1.00 76.75 88 TRP A CA 1
ATOM 733 C C . TRP A 1 88 ? 6.975 -10.893 -4.024 1.00 76.75 88 TRP A C 1
ATOM 735 O O . TRP A 1 88 ? 8.163 -11.203 -4.049 1.00 76.75 88 TRP A O 1
ATOM 745 N N . ILE A 1 89 ? 6.163 -11.047 -5.073 1.00 78.94 89 ILE A N 1
ATOM 746 C CA . ILE A 1 89 ? 6.584 -11.671 -6.335 1.00 78.94 89 ILE A CA 1
ATOM 747 C C . ILE A 1 89 ? 7.629 -10.797 -7.049 1.00 78.94 89 ILE A C 1
ATOM 749 O O . ILE A 1 89 ? 8.608 -11.316 -7.571 1.00 78.94 89 ILE A O 1
ATOM 753 N N . HIS A 1 90 ? 7.490 -9.469 -6.996 1.00 79.75 90 HIS A N 1
ATOM 754 C CA . HIS A 1 90 ? 8.445 -8.517 -7.575 1.00 79.75 90 HIS A CA 1
ATOM 755 C C . HIS A 1 90 ? 9.865 -8.627 -6.983 1.00 79.75 90 HIS A C 1
ATOM 757 O O . HIS A 1 90 ? 10.843 -8.373 -7.683 1.00 79.75 90 HIS A O 1
ATOM 763 N N . ILE A 1 91 ? 9.992 -8.995 -5.701 1.00 75.00 91 ILE A N 1
ATOM 764 C CA . ILE A 1 91 ? 11.287 -9.127 -5.008 1.00 75.00 91 ILE A CA 1
ATOM 765 C C . ILE A 1 91 ? 11.832 -10.563 -5.082 1.00 75.00 91 ILE A C 1
ATOM 767 O O . ILE A 1 91 ? 13.032 -10.765 -4.899 1.00 75.00 91 ILE A O 1
ATOM 771 N N . ASP A 1 92 ? 10.987 -11.560 -5.355 1.00 69.38 92 ASP A N 1
ATOM 772 C CA . ASP A 1 92 ? 11.395 -12.971 -5.439 1.00 69.38 92 ASP A CA 1
ATOM 773 C C . ASP A 1 92 ? 12.439 -13.207 -6.535 1.00 69.38 92 ASP A C 1
ATOM 775 O O . ASP A 1 92 ? 13.468 -13.843 -6.298 1.00 69.38 92 ASP A O 1
ATOM 779 N N . ASP A 1 93 ? 12.261 -12.544 -7.675 1.00 63.34 93 ASP A N 1
ATOM 780 C CA . ASP A 1 93 ? 13.204 -12.599 -8.794 1.00 63.34 93 ASP A CA 1
ATOM 781 C C . ASP A 1 93 ? 14.549 -11.897 -8.489 1.00 63.34 93 ASP A C 1
ATOM 783 O O . ASP A 1 93 ? 15.560 -12.178 -9.134 1.00 63.34 93 ASP A O 1
ATOM 787 N N . LEU A 1 94 ? 14.609 -11.020 -7.473 1.00 64.31 94 LEU A N 1
ATOM 788 C CA . LEU A 1 94 ? 15.813 -10.263 -7.085 1.00 64.31 94 LEU A CA 1
ATOM 789 C C . LEU A 1 94 ? 16.712 -11.000 -6.065 1.00 64.31 94 LEU A C 1
ATOM 791 O O . LEU A 1 94 ? 17.787 -10.507 -5.715 1.00 64.31 94 LEU A O 1
ATOM 795 N N . GLY A 1 95 ? 16.337 -12.209 -5.627 1.00 55.59 95 GLY A N 1
ATOM 796 C CA . GLY A 1 95 ? 17.268 -13.174 -5.023 1.00 55.59 95 GLY A CA 1
ATOM 797 C C . GLY A 1 95 ? 17.533 -13.066 -3.513 1.00 55.59 95 GLY A C 1
ATOM 798 O O . GLY A 1 95 ? 18.389 -13.790 -2.996 1.00 55.59 95 GLY A O 1
ATOM 799 N N . THR A 1 96 ? 16.809 -12.242 -2.750 1.00 56.41 96 THR A N 1
ATOM 800 C CA . THR A 1 96 ? 16.978 -12.149 -1.284 1.00 56.41 96 THR A CA 1
ATOM 801 C C . THR A 1 96 ? 15.939 -12.963 -0.504 1.00 56.41 96 THR A C 1
ATOM 803 O O . THR A 1 96 ? 15.230 -12.458 0.366 1.00 56.41 96 THR A O 1
ATOM 806 N N . LEU A 1 97 ? 15.920 -14.285 -0.724 1.00 58.44 97 LEU A N 1
ATOM 807 C CA . LEU A 1 97 ? 15.115 -15.254 0.051 1.00 58.44 97 LEU A CA 1
ATOM 808 C C . LEU A 1 97 ? 15.278 -15.098 1.580 1.00 58.44 97 LEU A C 1
ATOM 810 O O . LEU A 1 97 ? 14.359 -15.369 2.352 1.00 58.44 97 LEU A O 1
ATOM 814 N N . LYS A 1 98 ? 16.452 -14.637 2.035 1.00 59.56 98 LYS A N 1
ATOM 815 C CA . LYS A 1 98 ? 16.740 -14.382 3.456 1.00 59.56 98 LYS A CA 1
ATOM 816 C C . LYS A 1 98 ? 15.954 -13.195 4.020 1.00 59.56 98 LYS A C 1
ATOM 818 O O . LYS A 1 98 ? 15.474 -13.279 5.149 1.00 59.56 98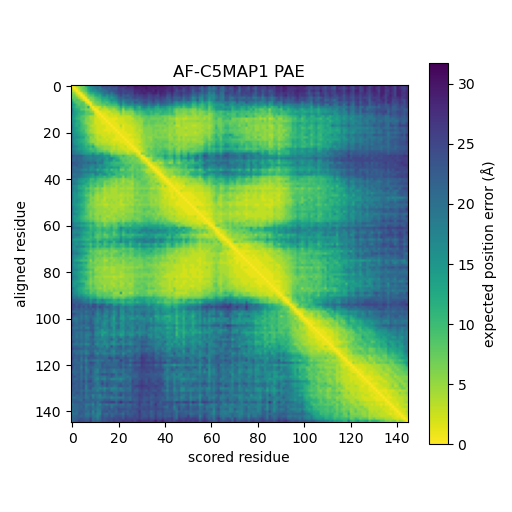 LYS A O 1
ATOM 823 N N . ASP A 1 99 ? 15.785 -12.131 3.242 1.00 64.50 99 ASP A N 1
ATOM 824 C CA . ASP A 1 99 ? 15.086 -10.923 3.689 1.00 64.50 99 ASP A CA 1
ATOM 825 C C . ASP A 1 99 ? 13.567 -11.145 3.694 1.00 64.50 99 ASP A C 1
ATOM 827 O O . ASP A 1 99 ? 12.876 -10.706 4.616 1.00 64.50 99 ASP A O 1
ATOM 831 N N . GLN A 1 100 ? 13.048 -11.925 2.738 1.00 63.03 100 GLN A N 1
ATOM 832 C CA . GLN A 1 100 ? 11.636 -12.321 2.703 1.00 63.03 100 GLN A CA 1
ATOM 833 C C . GLN A 1 100 ? 11.219 -13.167 3.919 1.00 63.03 100 GLN A C 1
ATOM 835 O O . GLN A 1 100 ? 10.143 -12.964 4.495 1.00 63.03 100 GLN A O 1
ATOM 840 N N . LEU A 1 101 ? 12.075 -14.097 4.357 1.00 66.38 101 LEU A N 1
ATOM 841 C CA . LEU A 1 101 ? 11.791 -14.939 5.523 1.00 66.38 101 LEU A CA 1
ATOM 842 C C . LEU A 1 101 ? 11.766 -14.118 6.826 1.00 66.38 101 LEU A C 1
ATOM 844 O O . LEU A 1 101 ? 10.913 -14.323 7.687 1.00 66.38 101 LEU A O 1
ATOM 848 N N . LEU A 1 102 ? 12.674 -13.149 6.966 1.00 68.88 102 LEU A N 1
ATOM 849 C CA . LEU A 1 102 ? 12.709 -12.260 8.130 1.00 68.88 102 LEU A CA 1
ATOM 850 C C . LEU A 1 102 ? 11.487 -11.335 8.174 1.00 68.88 102 LEU A C 1
ATOM 852 O O . LEU A 1 102 ? 10.869 -11.186 9.230 1.00 68.88 102 LEU A O 1
ATOM 856 N N . LEU A 1 103 ? 11.099 -10.751 7.037 1.00 70.06 103 LEU A N 1
ATOM 857 C CA . LEU A 1 103 ? 9.928 -9.874 6.957 1.00 70.06 103 LEU A CA 1
ATOM 858 C C . LEU A 1 103 ? 8.618 -10.631 7.215 1.00 70.06 103 LEU A C 1
ATOM 860 O O . LEU A 1 103 ? 7.770 -10.128 7.952 1.00 70.06 103 LEU A O 1
ATOM 864 N N . SER A 1 104 ? 8.461 -11.851 6.694 1.00 72.12 104 SER A N 1
ATOM 865 C CA . SER A 1 104 ? 7.287 -12.685 7.006 1.00 72.12 104 SER A CA 1
ATOM 866 C C . SER A 1 104 ? 7.224 -13.078 8.478 1.00 72.12 104 SER A C 1
ATOM 868 O O . SER A 1 104 ? 6.158 -12.952 9.079 1.00 72.12 104 SER A O 1
ATOM 870 N N . LEU A 1 105 ? 8.341 -13.471 9.099 1.00 77.75 105 LEU A N 1
ATOM 871 C CA . LEU A 1 105 ? 8.382 -13.762 10.537 1.00 77.75 105 LEU A CA 1
ATOM 872 C C . LEU A 1 105 ? 8.001 -12.538 11.383 1.00 77.75 105 LEU A C 1
ATOM 874 O O . LEU A 1 105 ? 7.237 -12.673 12.339 1.00 77.75 105 LEU A O 1
ATOM 878 N N . VAL A 1 106 ? 8.466 -11.339 11.013 1.00 80.12 106 VAL A N 1
ATOM 879 C CA . VAL A 1 106 ? 8.097 -10.085 11.693 1.00 80.12 106 VAL A CA 1
ATOM 880 C C . VAL A 1 106 ? 6.612 -9.767 11.508 1.00 80.12 106 VAL A C 1
ATOM 882 O O . VAL A 1 106 ? 5.940 -9.428 12.481 1.00 80.12 106 VAL A O 1
ATOM 885 N N . VAL A 1 107 ? 6.062 -9.908 10.299 1.00 77.00 107 VAL A N 1
ATOM 886 C CA . VAL A 1 107 ? 4.630 -9.669 10.036 1.00 77.00 107 VAL A CA 1
ATOM 887 C C . VAL A 1 107 ? 3.752 -10.662 10.800 1.00 77.00 107 VAL A C 1
ATOM 889 O O . VAL A 1 107 ? 2.774 -10.249 11.423 1.00 77.00 107 VAL A O 1
ATOM 892 N N . ILE A 1 108 ? 4.118 -11.945 10.814 1.00 82.31 108 ILE A N 1
ATOM 893 C CA . ILE A 1 108 ? 3.404 -12.996 11.553 1.00 82.31 108 ILE A CA 1
ATOM 894 C C . ILE A 1 108 ? 3.476 -12.736 13.064 1.00 82.31 108 ILE A C 1
ATOM 896 O O . ILE A 1 108 ? 2.459 -12.841 13.752 1.00 82.31 108 ILE A O 1
ATOM 900 N N . LEU A 1 109 ? 4.637 -12.323 13.585 1.00 81.31 109 LEU A N 1
ATOM 901 C CA . LEU A 1 109 ? 4.803 -11.948 14.991 1.00 81.31 109 LEU A CA 1
ATOM 902 C C . LEU A 1 109 ? 3.927 -10.743 15.362 1.00 81.31 109 LEU A C 1
ATOM 904 O O . LEU A 1 109 ? 3.215 -10.782 16.364 1.00 81.31 109 LEU A O 1
ATOM 908 N N . LEU A 1 110 ? 3.929 -9.688 14.544 1.00 79.62 110 LEU A N 1
ATOM 909 C CA . LEU A 1 110 ? 3.095 -8.501 14.760 1.00 79.62 110 LEU A CA 1
ATOM 910 C C . LEU A 1 110 ? 1.599 -8.827 14.668 1.00 79.62 110 LEU A C 1
ATOM 912 O O . LEU A 1 110 ? 0.802 -8.298 15.448 1.00 79.62 110 LEU A O 1
ATOM 916 N N . TRP A 1 111 ? 1.211 -9.709 13.746 1.00 82.75 111 TRP A N 1
ATOM 917 C CA . TRP A 1 111 ? -0.157 -10.203 13.630 1.00 82.75 111 TRP A CA 1
ATOM 918 C C . TRP A 1 111 ? -0.571 -10.978 14.885 1.00 82.75 111 TRP A C 1
ATOM 920 O O . TRP A 1 111 ? -1.610 -10.658 15.462 1.00 82.75 111 TRP A O 1
ATOM 930 N N . LEU A 1 112 ? 0.268 -11.896 15.378 1.00 79.31 112 LEU A N 1
ATOM 931 C CA . LEU A 1 112 ? 0.042 -12.629 16.630 1.00 79.31 112 LEU A CA 1
ATOM 932 C C . LEU A 1 112 ? -0.083 -11.688 17.828 1.00 79.31 112 LEU A C 1
ATOM 934 O O . LEU A 1 112 ? -1.025 -11.810 18.610 1.00 79.31 112 LEU A O 1
ATOM 938 N N . MET A 1 113 ? 0.812 -10.706 17.954 1.00 78.31 113 MET A N 1
ATOM 939 C CA . MET A 1 113 ? 0.726 -9.712 19.025 1.00 78.31 113 MET A CA 1
ATOM 940 C C . MET A 1 113 ? -0.612 -8.968 18.983 1.00 78.31 113 MET A C 1
ATOM 942 O O . MET A 1 113 ? -1.260 -8.783 20.012 1.00 78.31 113 MET A O 1
ATOM 946 N N . LYS A 1 114 ? -1.072 -8.575 17.795 1.00 74.62 114 LYS A N 1
ATOM 947 C CA . LYS A 1 114 ? -2.309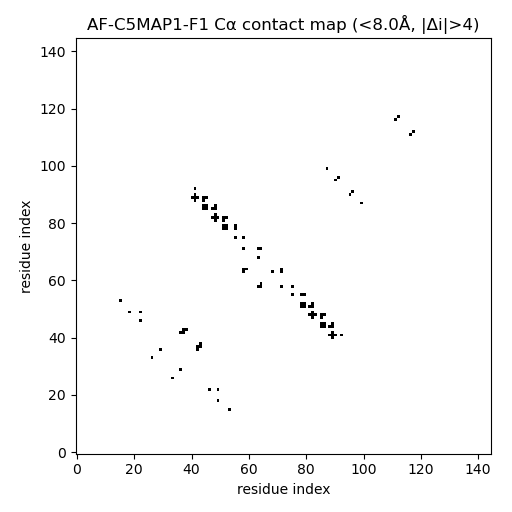 -7.806 17.643 1.00 74.62 114 LYS A CA 1
ATOM 948 C C . LYS A 1 114 ? -3.574 -8.657 17.813 1.00 74.62 114 LYS A C 1
ATOM 950 O O . LYS A 1 114 ? -4.542 -8.162 18.380 1.00 74.62 114 LYS A O 1
ATOM 955 N N . TYR A 1 115 ? -3.569 -9.912 17.368 1.00 77.12 115 TYR A N 1
ATOM 956 C CA . TYR A 1 115 ? -4.731 -10.806 17.434 1.00 77.12 115 TYR A CA 1
ATOM 957 C C . TYR A 1 115 ? -4.854 -11.589 18.745 1.00 77.12 115 TYR A C 1
ATOM 959 O O . TYR A 1 115 ? -5.964 -11.970 19.098 1.00 77.12 115 TYR A O 1
ATOM 967 N N . VAL A 1 116 ? -3.764 -11.804 19.488 1.00 78.12 116 VAL A N 1
ATOM 968 C CA . VAL A 1 116 ? -3.786 -12.566 20.752 1.00 78.12 116 VAL A CA 1
ATOM 969 C C . VAL A 1 116 ? -3.754 -11.640 21.968 1.00 78.12 116 VAL A C 1
ATOM 971 O O . VAL A 1 116 ? -4.550 -11.796 22.892 1.00 78.12 116 VAL A O 1
ATOM 974 N N . ILE A 1 117 ? -2.875 -10.634 21.972 1.00 76.38 117 ILE A N 1
ATOM 975 C CA . ILE A 1 117 ? -2.653 -9.789 23.158 1.00 76.38 117 ILE A CA 1
ATOM 976 C C . ILE A 1 117 ? -3.741 -8.715 23.274 1.00 76.38 117 ILE A C 1
ATOM 978 O O . ILE A 1 117 ? -4.252 -8.460 24.364 1.00 76.38 117 ILE A O 1
ATOM 982 N N . SER A 1 118 ? -4.140 -8.107 22.151 1.00 76.12 118 SER A N 1
ATOM 983 C CA . SER A 1 118 ? -5.146 -7.038 22.150 1.00 76.12 118 SER A CA 1
ATOM 984 C C . SER A 1 118 ? -6.508 -7.460 22.729 1.00 76.12 118 SER A C 1
ATOM 986 O O . SER A 1 118 ? -7.004 -6.728 23.586 1.00 76.12 118 SER A O 1
ATOM 988 N N . PRO A 1 119 ? -7.125 -8.599 22.344 1.00 79.50 119 PRO A N 1
ATOM 989 C CA . PRO A 1 119 ? -8.396 -9.011 22.943 1.00 79.50 119 PRO A CA 1
ATOM 990 C C . PRO A 1 119 ? -8.251 -9.417 24.416 1.00 79.50 119 PRO A C 1
ATOM 992 O O . PRO A 1 119 ? -9.149 -9.138 25.209 1.00 79.50 119 PRO A O 1
ATOM 995 N N . GLY A 1 120 ? -7.111 -10.002 24.806 1.00 78.38 120 GLY A N 1
ATOM 996 C CA . GLY A 1 120 ? -6.827 -10.349 26.201 1.00 78.38 120 GLY A CA 1
ATOM 997 C C . GLY A 1 120 ? -6.784 -9.122 27.117 1.00 78.38 120 GLY A C 1
ATOM 998 O O . GLY A 1 120 ? -7.393 -9.124 28.185 1.00 78.38 120 GLY A O 1
ATOM 999 N N . ILE A 1 121 ? -6.144 -8.036 26.673 1.00 79.06 121 ILE A N 1
ATOM 1000 C CA . ILE A 1 121 ? -6.116 -6.769 27.420 1.00 79.06 121 ILE A CA 1
ATOM 1001 C C . ILE A 1 121 ? -7.524 -6.171 27.527 1.00 79.06 121 IL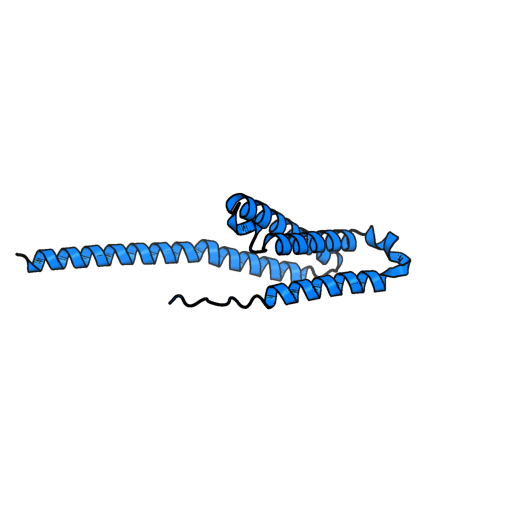E A C 1
ATOM 1003 O O . ILE A 1 121 ? -7.921 -5.743 28.611 1.00 79.06 121 ILE A O 1
ATOM 1007 N N . THR A 1 122 ? -8.305 -6.170 26.442 1.00 81.31 122 THR A N 1
ATOM 1008 C CA . THR A 1 122 ? -9.678 -5.641 26.466 1.00 81.31 122 THR A CA 1
ATOM 1009 C C . THR A 1 122 ? -10.562 -6.411 27.451 1.00 81.31 122 THR A C 1
ATOM 1011 O O . THR A 1 122 ? -11.230 -5.786 28.277 1.00 81.31 122 THR A O 1
ATOM 1014 N N . LEU A 1 123 ? -10.497 -7.744 27.457 1.00 82.38 123 LEU A N 1
ATOM 1015 C CA . LEU A 1 123 ? -11.258 -8.577 28.393 1.00 82.38 123 LEU A CA 1
ATOM 1016 C C . LEU A 1 123 ? -10.855 -8.345 29.854 1.00 82.38 123 LEU A C 1
ATOM 1018 O O . LEU A 1 123 ? -11.725 -8.167 30.706 1.00 82.38 123 LEU A O 1
ATOM 1022 N N . LEU A 1 124 ? -9.555 -8.261 30.152 1.00 78.06 124 LEU A N 1
ATOM 1023 C CA . LEU A 1 124 ? -9.076 -7.982 31.512 1.00 78.06 124 LEU A CA 1
ATOM 1024 C C . LEU A 1 124 ? -9.528 -6.603 32.008 1.00 78.06 124 LEU A C 1
ATOM 1026 O O . LEU A 1 124 ? -9.947 -6.464 33.161 1.00 78.06 124 LEU A O 1
ATOM 1030 N N . THR A 1 125 ? -9.505 -5.586 31.139 1.00 82.56 125 THR A N 1
ATOM 1031 C CA . THR A 1 125 ? -10.012 -4.251 31.499 1.00 82.56 125 THR A CA 1
ATOM 1032 C C . THR A 1 125 ? -11.520 -4.235 31.744 1.00 82.56 125 THR A C 1
ATOM 1034 O O . THR A 1 125 ? -11.994 -3.456 32.570 1.00 82.56 125 THR A O 1
ATOM 1037 N N . GLN A 1 126 ? -12.272 -5.104 31.068 1.00 86.81 126 GLN A N 1
ATOM 1038 C CA . GLN A 1 126 ? -13.721 -5.201 31.211 1.00 86.81 126 GLN A CA 1
ATOM 1039 C C . GLN A 1 126 ? -14.107 -5.915 32.515 1.00 86.81 126 GLN A C 1
ATOM 1041 O O . GLN A 1 126 ? -14.876 -5.363 33.297 1.00 86.81 126 GLN A O 1
ATOM 1046 N N . ILE A 1 127 ? -13.461 -7.044 32.824 1.00 87.75 127 ILE A N 1
ATOM 1047 C CA . ILE A 1 127 ? -13.650 -7.782 34.088 1.00 87.75 127 ILE A CA 1
ATOM 1048 C C . ILE A 1 127 ? -13.279 -6.912 35.298 1.00 87.75 127 ILE A C 1
ATOM 1050 O O . ILE A 1 127 ? -14.009 -6.865 36.286 1.00 87.75 127 ILE A O 1
ATOM 1054 N N . THR A 1 128 ? -12.166 -6.177 35.214 1.00 88.69 128 THR A N 1
ATOM 1055 C CA . THR A 1 128 ? -11.729 -5.283 36.303 1.00 88.69 128 THR A CA 1
ATOM 1056 C C . THR A 1 128 ? -12.709 -4.123 36.513 1.00 88.69 128 THR A C 1
ATOM 1058 O O . THR A 1 128 ? -12.912 -3.674 37.637 1.00 88.69 128 THR A O 1
ATOM 1061 N N . ARG A 1 129 ? -13.351 -3.627 35.447 1.00 89.38 129 ARG A N 1
ATOM 1062 C CA . ARG A 1 129 ? -14.376 -2.579 35.558 1.00 89.38 129 ARG A CA 1
ATOM 1063 C C . ARG A 1 129 ? -15.642 -3.097 36.245 1.00 89.38 129 ARG A C 1
ATOM 1065 O O . ARG A 1 129 ? -16.206 -2.391 37.078 1.00 89.38 129 ARG A O 1
ATOM 1072 N N . GLU A 1 130 ? -16.080 -4.305 35.906 1.00 92.12 130 GLU A N 1
ATOM 1073 C CA . GLU A 1 130 ? -17.273 -4.923 36.497 1.00 92.12 130 GLU A CA 1
ATOM 1074 C C . GLU A 1 130 ? -17.074 -5.241 37.985 1.00 92.12 130 GLU A C 1
ATOM 1076 O O . GLU A 1 130 ? -17.951 -4.939 38.796 1.00 92.12 130 GLU A O 1
ATOM 1081 N N . SER A 1 131 ? -15.900 -5.751 38.374 1.00 87.94 131 SER A N 1
ATOM 1082 C CA . SER A 1 131 ? -15.603 -6.050 39.782 1.00 87.94 131 SER A CA 1
ATOM 1083 C C . SER A 1 131 ? -15.581 -4.798 40.668 1.00 87.94 131 SER A C 1
ATOM 1085 O O . SER A 1 131 ? -16.137 -4.814 41.765 1.00 87.94 131 SER A O 1
ATOM 1087 N N . ILE A 1 132 ? -15.019 -3.685 40.181 1.00 90.38 132 ILE A N 1
ATOM 1088 C CA . ILE A 1 132 ? -15.030 -2.398 40.896 1.00 90.38 132 ILE A CA 1
ATOM 1089 C C . ILE A 1 132 ? -16.462 -1.861 41.034 1.00 90.38 132 ILE A C 1
ATOM 1091 O O . ILE A 1 132 ? -16.837 -1.386 42.104 1.00 90.38 132 ILE A O 1
ATOM 1095 N N . SER A 1 133 ? -17.281 -1.969 39.981 1.00 91.00 133 SER A N 1
ATOM 1096 C CA . SER A 1 133 ? -18.676 -1.516 40.024 1.00 91.00 133 SER A CA 1
ATOM 1097 C C . SER A 1 133 ? -19.500 -2.276 41.065 1.00 91.00 133 SER A C 1
ATOM 1099 O O . SER A 1 133 ? -20.301 -1.660 41.767 1.00 91.00 133 SER A O 1
ATOM 1101 N N . MET A 1 134 ? -19.310 -3.595 41.184 1.00 87.81 134 MET A N 1
ATOM 1102 C CA . MET A 1 134 ? -20.015 -4.377 42.203 1.00 87.81 134 MET A CA 1
ATOM 1103 C C . MET A 1 134 ? -19.548 -4.043 43.620 1.00 87.81 134 MET A C 1
ATOM 1105 O O . MET A 1 134 ? -20.374 -3.979 44.529 1.00 87.81 134 MET A O 1
ATOM 1109 N N . ASN A 1 135 ? -18.247 -3.805 43.814 1.00 89.69 135 ASN A N 1
ATOM 1110 C CA . ASN A 1 135 ? -17.708 -3.446 45.125 1.00 89.69 135 ASN A CA 1
ATOM 1111 C C . ASN A 1 135 ? -18.259 -2.100 45.621 1.00 89.69 135 ASN A C 1
ATOM 1113 O O . ASN A 1 135 ? -18.628 -2.004 46.787 1.00 89.69 135 ASN A O 1
ATOM 1117 N N . ASN A 1 136 ? -18.390 -1.104 44.738 1.00 90.25 136 ASN A N 1
ATOM 1118 C CA . ASN A 1 136 ? -18.958 0.201 45.098 1.00 90.25 136 ASN A CA 1
ATOM 1119 C C . ASN A 1 136 ? -20.451 0.111 45.470 1.00 90.25 136 ASN A C 1
ATOM 1121 O O . ASN A 1 136 ? -20.878 0.710 46.453 1.00 90.25 136 ASN A O 1
ATOM 1125 N N . CYS A 1 137 ? -21.237 -0.682 44.730 1.00 85.19 137 CYS A N 1
ATOM 1126 C CA . CYS A 1 137 ? -22.654 -0.897 45.046 1.00 85.19 137 CYS A CA 1
ATOM 1127 C C . CYS A 1 137 ? -22.833 -1.597 46.402 1.00 85.19 137 CYS A C 1
ATOM 1129 O O . CYS A 1 137 ? -23.754 -1.283 47.151 1.00 85.19 137 CYS A O 1
ATOM 1131 N N . LYS A 1 138 ? -21.923 -2.519 46.739 1.00 88.56 138 LYS A N 1
ATOM 1132 C CA . LYS A 1 138 ? -21.936 -3.200 48.032 1.00 88.56 138 LYS A CA 1
ATOM 1133 C C . LYS A 1 138 ? -21.624 -2.243 49.189 1.00 88.56 138 LYS A C 1
ATOM 1135 O O . LYS A 1 138 ? -22.336 -2.282 50.182 1.00 88.56 138 LYS A O 1
ATOM 1140 N N . SER A 1 139 ? -20.651 -1.339 49.033 1.00 87.31 139 SER A N 1
ATOM 1141 C CA . SER A 1 139 ? -20.352 -0.331 50.063 1.00 87.31 139 SER A CA 1
ATOM 1142 C C . SER A 1 139 ? -21.484 0.679 50.290 1.00 87.31 139 SER A C 1
ATOM 1144 O O . SER A 1 139 ? -21.713 1.065 51.427 1.00 87.31 139 SER A O 1
ATOM 1146 N N . GLU A 1 140 ? -22.221 1.086 49.248 1.00 88.56 140 GLU A N 1
ATOM 1147 C CA . GLU A 1 140 ? -23.376 1.994 49.410 1.00 88.56 140 GLU A CA 1
ATOM 1148 C C . GLU A 1 140 ? -24.549 1.342 50.152 1.00 88.56 140 GLU A C 1
ATOM 1150 O O . GLU A 1 140 ? -25.281 2.026 50.864 1.00 88.56 140 GLU A O 1
ATOM 1155 N N . LEU A 1 141 ? -24.736 0.027 49.998 1.00 85.25 141 LEU A N 1
ATOM 1156 C CA . LEU A 1 141 ? -25.754 -0.712 50.743 1.00 85.25 141 LEU A CA 1
ATOM 1157 C C . LEU A 1 141 ? -25.387 -0.823 52.226 1.00 85.25 141 LEU A C 1
ATOM 1159 O O . LEU A 1 141 ? -26.252 -0.583 53.066 1.00 85.25 141 LEU A O 1
ATOM 1163 N N . ASP A 1 142 ? -24.121 -1.119 52.531 1.00 87.44 142 ASP A N 1
ATOM 1164 C CA . ASP A 1 142 ? -23.631 -1.267 53.906 1.00 87.44 142 ASP A CA 1
ATOM 1165 C C . ASP A 1 142 ? -23.686 0.063 54.696 1.00 87.44 142 ASP A C 1
ATOM 1167 O O . ASP A 1 142 ? -23.970 0.041 55.889 1.00 87.44 142 ASP A O 1
ATOM 1171 N N . ASP A 1 143 ? -23.496 1.219 54.042 1.00 86.19 143 ASP A N 1
ATOM 1172 C CA . ASP A 1 143 ? -23.631 2.556 54.663 1.00 86.19 143 ASP A CA 1
ATOM 1173 C C . ASP A 1 143 ? -25.098 2.998 54.872 1.00 86.19 143 ASP A C 1
ATOM 1175 O O . ASP A 1 143 ? -25.364 3.986 55.562 1.00 86.19 143 ASP A O 1
ATOM 1179 N N . SER A 1 144 ? -26.063 2.302 54.257 1.00 80.00 144 SER A N 1
ATOM 1180 C CA . SER A 1 144 ? -27.495 2.646 54.313 1.00 80.00 144 SER A CA 1
ATOM 1181 C C . SER A 1 144 ? -28.299 1.887 55.381 1.00 80.00 144 SER A C 1
ATOM 1183 O O . SER A 1 144 ? -29.457 2.238 55.629 1.00 80.00 144 SER A O 1
ATOM 1185 N N . THR A 1 145 ? -27.700 0.866 56.001 1.00 76.94 145 THR A N 1
ATOM 1186 C CA . THR A 1 145 ? -28.268 0.035 57.083 1.00 76.94 145 THR A CA 1
ATOM 1187 C C . THR A 1 145 ? -27.677 0.374 58.439 1.00 76.94 145 THR A C 1
ATOM 1189 O O . THR A 1 145 ? -28.467 0.453 59.407 1.00 76.94 145 THR A O 1
#

InterPro domains:
  IPR013130 Ferric reductase transmembrane component-like domain [PF01794] (12-85)
  IPR051410 Ferric/Cupric Reductase Transmembrane Component [PTHR32361] (12-124)

Nearest PDB structures (foldseek):
  3g67-assembly1_B  TM=2.787E-01  e=8.190E+00  Thermotoga maritima